Protein AF-A0A0K8W0F7-F1 (afdb_monomer)

Foldseek 3Di:
DDDDPPDPVVVVVVVVCVVPPDDDDDDPDPPPPLPDLVNVLVVLQVVLQPAQAPVVLVVLVVVCVVCVVSNVSPVVSSVVSSVSNVVNNVCCVVPVVVVVVVVVVVVVVPPD

Sequence (112 aa):
ISISCTNSKSLITIMLLCFSIYPTSSFSHHCSFEPNGSELRRLLSPIASQMSSQREYEKMSAFCEENKQLLRKVEQGVQQALETIKINAQWKERNYNEISRRLRSRLTVDEF

Solvent-accessible surface area (backbone atoms only — not comparable to full-atom values): 6749 Å² total; per-residue (Å²): 135,87,80,82,81,88,49,87,64,56,61,57,49,53,62,52,47,72,74,73,68,75,80,90,76,89,77,97,67,89,70,78,83,65,82,50,44,68,58,56,37,65,51,40,46,69,54,20,72,72,35,48,39,69,70,50,42,52,51,53,51,50,51,48,62,79,39,39,81,81,41,59,78,28,50,70,43,52,52,53,20,53,51,42,14,48,52,35,19,55,48,40,72,74,41,45,64,61,52,52,51,54,50,49,62,51,69,67,62,77,80,121

Secondary structure (DSSP, 8-state):
-------HHHHHHHHHHHHHS----S----------HHHHHHHHHHHHTT--SHHHHHHHHHHHHHTHHHHGGGHHHHHHHHHHHHHHHHHHHHHHHHHHHHHHHHHTTS--

Radius of gyration: 20.11 Å; Cα contacts (8 Å, |Δi|>4): 55; chains: 1; bounding box: 52×38×56 Å

pLDDT: mean 74.69, std 22.96, range [28.92, 97.25]

Mean predicted aligned error: 13.65 Å

Organism: Bactrocera latifrons (NCBI:txid174628)

Structure (mmCIF, N/CA/C/O backbone):
data_AF-A0A0K8W0F7-F1
#
_entry.id   AF-A0A0K8W0F7-F1
#
loop_
_atom_site.group_PDB
_atom_site.id
_atom_site.type_symbol
_atom_site.label_atom_id
_atom_site.label_alt_id
_atom_site.label_comp_id
_atom_site.label_asym_id
_atom_site.label_entity_id
_atom_site.label_seq_id
_atom_site.pdbx_PDB_ins_code
_atom_site.Cartn_x
_atom_site.Cartn_y
_atom_site.Cartn_z
_atom_site.occupancy
_atom_site.B_iso_or_equiv
_atom_site.auth_seq_id
_atom_site.auth_comp_id
_atom_site.auth_asym_id
_atom_site.auth_atom_id
_atom_site.pdbx_PDB_model_num
ATOM 1 N N . ILE A 1 1 ? -8.816 -32.079 -1.742 1.00 34.88 1 ILE A N 1
ATOM 2 C CA . ILE A 1 1 ? -9.443 -31.190 -2.749 1.00 34.88 1 ILE A CA 1
ATOM 3 C C . ILE A 1 1 ? -8.768 -29.834 -2.617 1.00 34.88 1 ILE A C 1
ATOM 5 O O . ILE A 1 1 ? -9.009 -29.135 -1.642 1.00 34.88 1 ILE A O 1
ATOM 9 N N . SER A 1 2 ? -7.832 -29.533 -3.515 1.00 28.92 2 SER A N 1
ATOM 10 C CA . SER A 1 2 ? -7.128 -28.249 -3.550 1.00 28.92 2 SER A CA 1
ATOM 11 C C . SER A 1 2 ? -8.049 -27.210 -4.174 1.00 28.92 2 SER A C 1
ATOM 13 O O . SER A 1 2 ? -8.431 -27.355 -5.333 1.00 28.92 2 SER A O 1
ATOM 15 N N . ILE A 1 3 ? -8.431 -26.185 -3.414 1.00 35.62 3 ILE A N 1
ATOM 16 C CA . ILE A 1 3 ? -9.191 -25.058 -3.954 1.00 35.62 3 ILE A CA 1
ATOM 17 C C . ILE A 1 3 ? -8.190 -23.955 -4.288 1.00 35.62 3 ILE A C 1
ATOM 19 O O . ILE A 1 3 ? -7.732 -23.214 -3.420 1.00 35.62 3 ILE A O 1
ATOM 23 N N . SER A 1 4 ? -7.839 -23.872 -5.568 1.00 31.55 4 SER A N 1
ATOM 24 C CA . SER A 1 4 ? -7.208 -22.695 -6.156 1.00 31.55 4 SER A CA 1
ATOM 25 C C . SER A 1 4 ? -8.214 -21.542 -6.130 1.00 31.55 4 SER A C 1
ATOM 27 O O . SER A 1 4 ? -9.134 -21.504 -6.940 1.00 31.55 4 SER A O 1
ATOM 29 N N . CYS A 1 5 ? -8.060 -20.595 -5.204 1.00 33.97 5 CYS A N 1
ATOM 30 C CA . CYS A 1 5 ? -8.838 -19.354 -5.203 1.00 33.97 5 CYS A CA 1
ATOM 31 C C . CYS A 1 5 ? -8.127 -18.284 -6.038 1.00 33.97 5 CYS A C 1
ATOM 33 O O . CYS A 1 5 ? -7.532 -17.339 -5.525 1.00 33.97 5 CYS A O 1
ATOM 35 N N . THR A 1 6 ? -8.210 -18.431 -7.357 1.00 42.91 6 THR A N 1
ATOM 36 C CA . THR A 1 6 ? -7.920 -17.383 -8.337 1.00 42.91 6 THR A CA 1
ATOM 37 C C . THR A 1 6 ? -9.124 -16.448 -8.453 1.00 42.91 6 THR A C 1
ATOM 39 O O . THR A 1 6 ? -9.946 -16.609 -9.345 1.00 42.91 6 THR A O 1
ATOM 42 N N . ASN A 1 7 ? -9.266 -15.487 -7.533 1.00 38.09 7 ASN A N 1
ATOM 43 C CA . ASN A 1 7 ? -9.876 -14.163 -7.762 1.00 38.09 7 ASN A CA 1
ATOM 44 C C . ASN A 1 7 ? -10.035 -13.427 -6.424 1.00 38.09 7 ASN A C 1
ATOM 46 O O . ASN A 1 7 ? -10.718 -13.902 -5.519 1.00 38.09 7 ASN A O 1
ATOM 50 N N . SER A 1 8 ? -9.497 -12.212 -6.329 1.00 43.62 8 SER A N 1
ATOM 51 C CA . SER A 1 8 ? -9.636 -11.310 -5.172 1.00 43.62 8 SER A CA 1
ATOM 52 C C . SER A 1 8 ? -11.088 -10.924 -4.845 1.00 43.62 8 SER A C 1
ATOM 54 O O . SER A 1 8 ? -11.369 -10.440 -3.752 1.00 43.62 8 SER A O 1
ATOM 56 N N . LYS A 1 9 ? -12.033 -11.196 -5.753 1.00 40.66 9 LYS A N 1
ATOM 57 C CA . LYS A 1 9 ? -13.478 -11.057 -5.521 1.00 40.66 9 LYS A CA 1
ATOM 58 C C . LYS A 1 9 ? -14.053 -12.173 -4.634 1.00 40.66 9 LYS A C 1
ATOM 60 O O . LYS A 1 9 ? -14.974 -11.907 -3.871 1.00 40.66 9 LYS A O 1
ATOM 65 N N . SER A 1 10 ? -13.480 -13.383 -4.655 1.00 44.66 10 SER A N 1
ATOM 66 C CA . SER A 1 10 ? -14.000 -14.526 -3.884 1.00 44.66 10 SER A CA 1
ATOM 67 C C . SER A 1 10 ? -13.813 -14.376 -2.376 1.00 44.66 10 SER A C 1
ATOM 69 O O . SER A 1 10 ? -14.657 -14.836 -1.620 1.00 44.66 10 SER A O 1
ATOM 71 N N . LEU A 1 11 ? -12.754 -13.708 -1.910 1.00 47.84 11 LEU A N 1
ATOM 72 C CA . LEU A 1 11 ? -12.493 -13.567 -0.470 1.00 47.84 11 LEU A CA 1
ATOM 73 C C . LEU A 1 11 ? -13.467 -12.596 0.218 1.00 47.84 11 LEU A C 1
ATOM 75 O O . LEU A 1 11 ? -13.901 -12.852 1.338 1.00 47.84 11 LEU A O 1
ATOM 79 N N . ILE A 1 12 ? -13.871 -11.528 -0.476 1.00 50.88 12 ILE A N 1
ATOM 80 C CA . ILE A 1 12 ? -14.865 -10.563 0.021 1.00 50.88 12 ILE A CA 1
ATOM 81 C C . ILE A 1 12 ? -16.263 -11.195 0.012 1.00 50.88 12 ILE A C 1
ATOM 83 O O . ILE A 1 12 ? -17.016 -11.051 0.971 1.00 50.88 12 ILE A O 1
ATOM 87 N N . THR A 1 13 ? -16.591 -11.969 -1.027 1.00 45.03 13 THR A N 1
ATOM 88 C CA . THR A 1 13 ? -17.846 -12.730 -1.089 1.00 45.03 13 THR A CA 1
ATOM 89 C C . THR A 1 13 ? -17.910 -13.818 -0.013 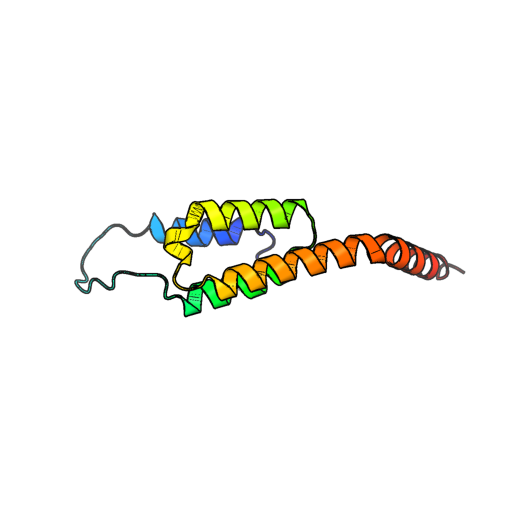1.00 45.03 13 THR A C 1
ATOM 91 O O . THR A 1 13 ? -18.960 -13.986 0.592 1.00 45.03 13 THR A O 1
ATOM 94 N N . ILE A 1 14 ? -16.804 -14.496 0.314 1.00 50.97 14 ILE A N 1
ATOM 95 C CA . ILE A 1 14 ? -16.754 -15.457 1.431 1.00 50.97 14 ILE A CA 1
ATOM 96 C C . ILE A 1 14 ? -16.965 -14.754 2.785 1.00 50.97 14 ILE A C 1
ATOM 98 O O . ILE A 1 14 ? -17.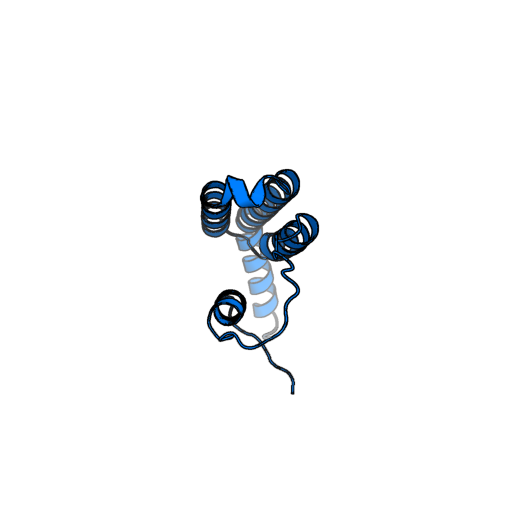714 -15.267 3.614 1.00 50.97 14 ILE A O 1
ATOM 102 N N . MET A 1 15 ? -16.390 -13.560 2.999 1.00 55.75 15 MET A N 1
ATOM 103 C CA . MET A 1 15 ? -16.652 -12.776 4.218 1.00 55.75 15 MET A CA 1
ATOM 104 C C . MET A 1 15 ? -18.113 -12.317 4.336 1.00 55.75 15 MET A C 1
ATOM 106 O O . MET A 1 15 ? -18.660 -12.332 5.436 1.00 55.75 15 MET A O 1
ATOM 110 N N . LEU A 1 16 ? -18.765 -11.956 3.225 1.00 52.97 16 LEU A N 1
ATOM 111 C CA . LEU A 1 16 ? -20.170 -11.527 3.219 1.00 52.97 16 LEU A CA 1
ATOM 112 C C . LEU A 1 16 ? -21.164 -12.704 3.298 1.00 52.97 16 LEU A C 1
ATOM 114 O O . LEU A 1 16 ? -22.207 -12.579 3.936 1.00 52.97 16 LEU A O 1
ATOM 118 N N . LEU A 1 17 ? -20.847 -13.869 2.718 1.00 44.44 17 LEU A N 1
ATOM 119 C CA . LEU A 1 17 ? -21.710 -15.061 2.775 1.00 44.44 17 LEU A CA 1
ATOM 120 C C . LEU A 1 17 ? -21.787 -15.667 4.184 1.00 44.44 17 LEU A C 1
ATOM 122 O O . LEU A 1 17 ? -22.847 -16.157 4.572 1.00 44.44 17 LEU A O 1
ATOM 126 N N . CYS A 1 18 ? -20.722 -15.560 4.986 1.00 48.94 18 CYS A N 1
ATOM 127 C CA . CYS A 1 18 ? -20.760 -15.946 6.402 1.00 48.94 18 CYS A CA 1
ATOM 128 C C . CYS A 1 18 ? -21.749 -15.107 7.235 1.00 48.94 18 CYS A C 1
ATOM 130 O O . CYS A 1 18 ? -22.225 -15.593 8.256 1.00 48.94 18 CYS A O 1
ATOM 132 N N . PHE A 1 19 ? -22.102 -13.893 6.793 1.00 50.84 19 PHE A N 1
ATOM 133 C CA . PHE A 1 19 ? -23.083 -13.035 7.468 1.00 50.84 19 PHE A CA 1
ATOM 134 C C . PHE A 1 19 ? -24.536 -13.263 7.014 1.00 50.84 19 PHE A C 1
ATOM 136 O O . PHE A 1 19 ? -25.446 -12.868 7.736 1.00 50.84 19 PHE A O 1
ATOM 143 N N . SER A 1 20 ? -24.779 -13.898 5.856 1.00 41.19 20 SER A N 1
ATOM 144 C CA . SER A 1 20 ? -26.125 -13.959 5.248 1.00 41.19 20 SER A CA 1
ATOM 145 C C . SER A 1 20 ? -26.771 -15.353 5.182 1.00 41.19 20 SER A C 1
ATOM 147 O O . SER A 1 20 ? -27.937 -15.433 4.801 1.00 41.19 20 SER A O 1
ATOM 149 N N . ILE A 1 21 ? -26.055 -16.443 5.511 1.00 43.66 21 ILE A N 1
ATOM 150 C CA . ILE A 1 21 ? -26.535 -17.834 5.304 1.00 43.66 21 ILE A CA 1
ATOM 151 C C . ILE A 1 21 ? -26.856 -18.599 6.605 1.00 43.66 21 ILE A C 1
ATOM 153 O O . ILE A 1 21 ? -27.393 -19.697 6.530 1.00 43.66 21 ILE A O 1
ATOM 157 N N . TYR A 1 22 ? -26.625 -18.050 7.802 1.00 37.41 22 TYR A N 1
ATOM 158 C CA . TYR A 1 22 ? -27.007 -18.736 9.048 1.00 37.41 22 TYR A CA 1
ATOM 159 C C . TYR A 1 22 ? -28.336 -18.209 9.614 1.00 37.41 22 TYR A C 1
ATOM 161 O O . TYR A 1 22 ? -28.328 -17.245 10.382 1.00 37.41 22 TYR A O 1
ATOM 169 N N . PRO A 1 23 ? -29.491 -18.821 9.275 1.00 40.25 23 PRO A N 1
ATOM 170 C CA . PRO A 1 23 ? -30.722 -18.596 10.003 1.00 40.25 23 PRO A CA 1
ATOM 171 C C . PRO A 1 23 ? -30.626 -19.255 11.382 1.00 40.25 23 PRO A C 1
ATOM 173 O O . PRO A 1 23 ? -30.180 -20.388 11.561 1.00 40.25 23 PRO A O 1
ATOM 176 N N . THR A 1 24 ? -31.059 -18.483 12.362 1.00 50.22 24 THR A N 1
ATOM 177 C CA . THR A 1 24 ? -31.117 -18.771 13.787 1.00 50.22 24 THR A CA 1
ATOM 178 C C . THR A 1 24 ? -31.858 -20.069 14.109 1.00 50.22 24 THR A C 1
ATOM 180 O O . THR A 1 24 ? -33.063 -20.166 13.891 1.00 50.22 24 THR A O 1
ATOM 183 N N . SER A 1 25 ? -31.184 -21.021 14.750 1.00 43.56 25 SER A N 1
ATOM 184 C CA . SER A 1 25 ? -31.824 -21.840 15.783 1.00 43.56 25 SER A CA 1
ATOM 185 C C . SER A 1 25 ? -30.789 -22.343 16.787 1.00 43.56 25 SER A C 1
ATOM 187 O O . SER A 1 25 ? -29.898 -23.124 16.472 1.00 43.56 25 SER A O 1
ATOM 189 N N . SER A 1 26 ? -30.949 -21.857 18.022 1.00 44.88 26 SER A N 1
ATOM 190 C CA . SER A 1 26 ? -30.401 -22.406 19.266 1.00 44.88 26 SER A CA 1
ATOM 191 C C . SER A 1 26 ? -28.883 -22.578 19.344 1.00 44.88 26 SER A C 1
ATOM 193 O O . SER A 1 26 ? -28.377 -23.669 19.141 1.00 44.88 26 SER A O 1
ATOM 195 N N . PHE A 1 27 ? -28.184 -21.531 19.788 1.00 38.50 27 PHE A N 1
ATOM 196 C CA . PHE A 1 27 ? -27.229 -21.662 20.894 1.00 38.50 27 PHE A CA 1
ATOM 197 C C . PHE A 1 27 ? -26.970 -20.275 21.502 1.00 38.50 27 PHE A C 1
ATOM 199 O O . PHE A 1 27 ? -26.320 -19.417 20.908 1.00 38.50 27 PHE A O 1
ATOM 206 N N . SER A 1 28 ? -27.543 -20.040 22.685 1.00 44.31 28 SER A N 1
ATOM 207 C CA . SER A 1 28 ? -27.289 -18.853 23.503 1.00 44.31 28 SER A CA 1
ATOM 208 C C . SER A 1 28 ? -25.853 -18.873 24.007 1.00 44.31 28 SER A C 1
ATOM 210 O O . SER A 1 28 ? -25.578 -19.456 25.044 1.00 44.31 28 SER A O 1
ATOM 212 N N . HIS A 1 29 ? -24.956 -18.210 23.291 1.00 37.84 29 HIS A N 1
ATOM 213 C CA . HIS A 1 29 ? -23.825 -17.480 23.853 1.00 37.84 29 HIS A CA 1
ATOM 214 C C . HIS A 1 29 ? -23.520 -16.365 22.854 1.00 37.84 29 HIS A C 1
ATOM 216 O O . HIS A 1 29 ? -22.858 -16.573 21.840 1.00 37.84 29 HIS A O 1
ATOM 222 N N . HIS A 1 30 ? -24.076 -15.181 23.110 1.00 43.69 30 HIS A N 1
ATOM 223 C CA . HIS A 1 30 ? -23.725 -13.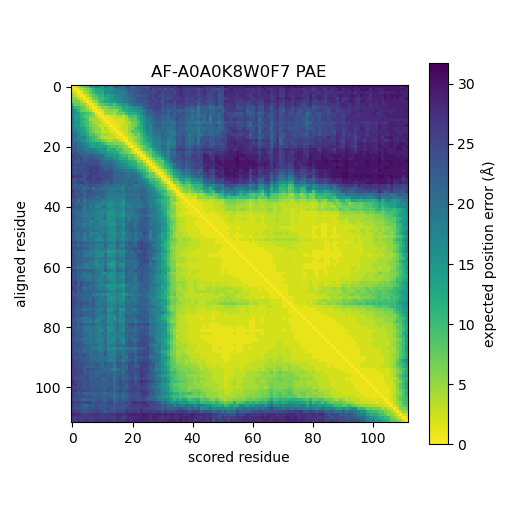960 22.397 1.00 43.69 30 HIS A CA 1
ATOM 224 C C . HIS A 1 30 ? -22.236 -13.656 22.624 1.00 43.69 30 HIS A C 1
ATOM 226 O O . HIS A 1 30 ? -21.877 -12.889 23.512 1.00 43.69 30 HIS A O 1
ATOM 232 N N . CYS A 1 31 ? -21.354 -14.230 21.811 1.00 39.34 31 CYS A N 1
ATOM 233 C CA . CYS A 1 31 ? -20.109 -13.559 21.486 1.00 39.34 31 CYS A CA 1
ATOM 234 C C . CYS A 1 31 ? -20.474 -12.523 20.432 1.00 39.34 31 CYS A C 1
ATOM 236 O O . CYS A 1 31 ? -20.587 -12.831 19.249 1.00 39.34 31 CYS A O 1
ATOM 238 N N . SER A 1 32 ? -20.706 -11.291 20.875 1.00 40.50 32 SER A N 1
ATOM 239 C CA . SER A 1 32 ? -20.529 -10.123 20.023 1.00 40.50 32 SER A CA 1
ATOM 240 C C . SER A 1 32 ? -19.179 -10.278 19.322 1.00 40.50 32 SER A C 1
ATOM 242 O O . SER A 1 32 ? -18.134 -10.133 19.957 1.00 40.50 32 SER A O 1
ATOM 244 N N . PHE A 1 33 ? -19.198 -10.660 18.044 1.00 48.41 33 PHE A N 1
ATOM 245 C CA . PHE A 1 33 ? -18.018 -10.670 17.192 1.00 48.41 33 PHE A CA 1
ATOM 246 C C . PHE A 1 33 ? -17.653 -9.206 16.941 1.00 48.41 33 PHE A C 1
ATOM 248 O O . PHE A 1 33 ? -17.971 -8.631 15.906 1.00 48.41 33 PHE A O 1
ATOM 255 N N . GLU A 1 34 ? -17.065 -8.554 17.943 1.00 52.53 34 GLU A N 1
ATOM 256 C CA . GLU A 1 34 ? -16.241 -7.386 17.686 1.00 52.53 34 GLU A CA 1
ATOM 257 C C . GLU A 1 34 ? -14.977 -7.926 17.021 1.00 52.53 34 GLU A C 1
ATOM 259 O O . GLU A 1 34 ? -14.266 -8.709 17.661 1.00 52.53 34 GLU A O 1
ATOM 264 N N . PRO A 1 35 ? -14.672 -7.546 15.767 1.00 56.59 35 PRO A N 1
ATOM 265 C CA . PRO A 1 35 ? -13.392 -7.880 15.172 1.00 56.59 35 PRO A CA 1
ATOM 266 C C . PRO A 1 35 ? -12.319 -7.372 16.128 1.00 56.59 35 PRO A C 1
ATOM 268 O O . PRO A 1 35 ? -12.217 -6.166 16.389 1.00 56.59 35 PRO A O 1
ATOM 271 N N . ASN A 1 36 ? -11.561 -8.284 16.732 1.00 68.75 36 ASN A N 1
ATOM 272 C CA . ASN A 1 36 ? -10.516 -7.851 17.636 1.00 68.75 36 ASN A CA 1
ATOM 273 C C . ASN A 1 36 ? -9.490 -7.063 16.799 1.00 68.75 36 ASN A C 1
ATOM 275 O O . ASN A 1 36 ? -9.212 -7.385 15.641 1.00 68.75 36 ASN A O 1
ATOM 279 N N . GLY A 1 37 ? -8.945 -5.974 17.349 1.00 68.00 37 GLY A N 1
ATOM 280 C CA . GLY A 1 37 ? -8.015 -5.132 16.587 1.00 68.00 37 GLY A CA 1
ATOM 281 C C . GLY A 1 37 ? -6.791 -5.914 16.078 1.00 68.00 37 GLY A C 1
ATOM 282 O O . GLY A 1 37 ? -6.218 -5.604 15.037 1.00 68.00 37 GLY A O 1
ATOM 283 N N . SER A 1 38 ? -6.418 -6.995 16.764 1.00 71.81 38 SER A N 1
ATOM 284 C CA . SER A 1 38 ? -5.337 -7.880 16.328 1.00 71.81 38 SER A CA 1
ATOM 285 C C . SER A 1 38 ? -5.646 -8.576 14.992 1.00 71.81 38 SER A C 1
ATOM 287 O O . SER A 1 38 ? -4.794 -8.609 14.105 1.00 71.81 38 SER A O 1
ATOM 289 N N . GLU A 1 39 ? -6.869 -9.070 14.801 1.00 78.62 39 GLU A N 1
ATOM 290 C CA . GLU A 1 39 ? -7.339 -9.736 13.584 1.00 78.62 39 GLU A CA 1
ATOM 291 C C . GLU A 1 39 ? -7.405 -8.774 12.410 1.00 78.62 39 GLU A C 1
ATOM 293 O O . GLU A 1 39 ? -6.858 -9.076 11.350 1.00 78.62 39 GLU A O 1
ATOM 298 N N . LEU A 1 40 ? -7.996 -7.593 12.611 1.00 79.19 40 LEU A N 1
ATOM 299 C CA . LEU A 1 40 ? -8.047 -6.562 11.574 1.00 79.19 40 LEU A CA 1
ATOM 300 C C . LEU A 1 40 ? -6.635 -6.162 11.131 1.00 79.19 40 LEU A C 1
ATOM 302 O O . LEU A 1 40 ? -6.341 -6.149 9.936 1.00 79.19 40 LEU A O 1
ATOM 306 N N . ARG A 1 41 ? -5.716 -5.929 12.078 1.00 80.06 41 ARG A N 1
ATOM 307 C CA . ARG A 1 41 ? -4.315 -5.618 11.757 1.00 80.06 41 ARG A CA 1
ATOM 308 C C . ARG A 1 41 ? -3.632 -6.756 10.993 1.00 80.06 41 ARG A C 1
ATOM 310 O O . ARG A 1 41 ? -2.903 -6.499 10.035 1.00 80.06 41 ARG A O 1
ATOM 317 N N . ARG A 1 42 ? -3.870 -8.008 11.397 1.00 84.38 42 ARG A N 1
ATOM 318 C CA . ARG A 1 42 ? -3.300 -9.205 10.757 1.00 84.38 42 ARG A CA 1
ATOM 319 C C . ARG A 1 42 ? -3.783 -9.388 9.317 1.00 84.38 42 ARG A C 1
ATOM 321 O O . ARG A 1 42 ? -3.060 -9.982 8.525 1.00 84.38 42 ARG A O 1
ATOM 328 N N . LEU A 1 43 ? -4.964 -8.874 8.974 1.00 86.25 43 LEU A N 1
ATOM 329 C CA . LEU A 1 43 ? -5.501 -8.893 7.612 1.00 86.25 43 LEU A CA 1
ATOM 330 C C . LEU A 1 43 ? -4.979 -7.733 6.754 1.00 86.25 43 LEU A C 1
ATOM 332 O O . LEU A 1 43 ? -4.663 -7.940 5.584 1.00 86.25 43 LEU A O 1
ATOM 336 N N . LEU A 1 44 ? -4.840 -6.532 7.324 1.00 87.75 44 LEU A N 1
ATOM 337 C CA . LEU A 1 44 ? -4.413 -5.337 6.584 1.00 87.75 44 LEU A CA 1
ATOM 338 C C . LEU A 1 44 ? -3.017 -5.487 5.965 1.00 87.75 44 LEU A C 1
ATOM 340 O O . LEU A 1 44 ? -2.817 -5.150 4.800 1.00 87.75 44 LEU A O 1
ATOM 344 N N . SER A 1 45 ? -2.061 -6.031 6.720 1.00 87.81 45 SER A N 1
ATOM 345 C CA . SER A 1 45 ? -0.670 -6.176 6.271 1.00 87.81 45 SER A CA 1
ATOM 346 C C . SER A 1 45 ? -0.499 -7.036 5.000 1.00 87.81 45 SER A C 1
ATOM 348 O O . SER A 1 45 ? 0.073 -6.535 4.029 1.00 87.81 45 SER A O 1
ATOM 350 N N . PRO A 1 46 ? -1.003 -8.286 4.929 1.00 92.00 46 PRO A N 1
ATOM 351 C CA . PRO A 1 46 ? -0.859 -9.119 3.732 1.00 92.00 46 PRO A CA 1
ATOM 352 C C . PRO A 1 46 ? -1.681 -8.631 2.532 1.00 92.00 46 PRO A C 1
ATOM 354 O O . PRO A 1 46 ? -1.366 -8.988 1.397 1.00 92.00 46 PRO A O 1
ATOM 357 N N . ILE A 1 47 ? -2.738 -7.843 2.750 1.00 90.81 47 ILE A N 1
ATOM 358 C CA . ILE A 1 47 ? -3.482 -7.208 1.654 1.00 90.81 47 ILE A CA 1
ATOM 359 C C . ILE A 1 47 ? -2.655 -6.053 1.079 1.00 90.81 47 ILE A C 1
ATOM 361 O O . ILE A 1 47 ? -2.453 -5.979 -0.132 1.00 90.81 47 ILE A O 1
ATOM 365 N N . ALA A 1 48 ? -2.127 -5.187 1.946 1.00 92.44 48 ALA A N 1
ATOM 366 C CA . ALA A 1 48 ? -1.312 -4.046 1.549 1.00 92.44 48 ALA A CA 1
ATOM 367 C C . ALA A 1 48 ? -0.041 -4.450 0.790 1.00 92.44 48 ALA A C 1
ATOM 369 O O . ALA A 1 48 ? 0.324 -3.798 -0.186 1.00 92.44 48 ALA A O 1
ATOM 370 N N . SER A 1 49 ? 0.610 -5.548 1.188 1.00 91.94 4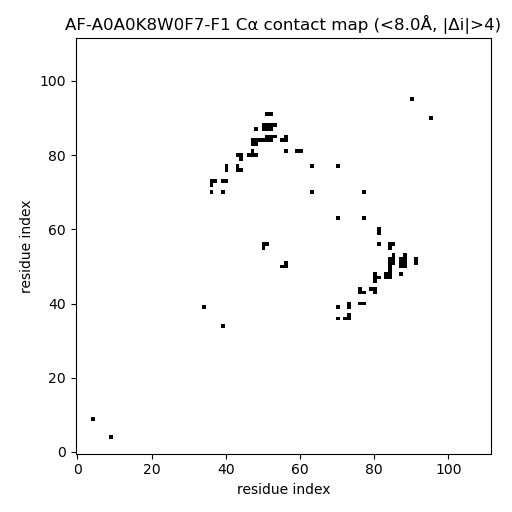9 SER A N 1
ATOM 371 C CA . SER A 1 49 ? 1.831 -6.031 0.529 1.00 91.94 49 SER A CA 1
ATOM 372 C C . SER A 1 49 ? 1.622 -6.474 -0.923 1.00 91.94 49 SER A C 1
ATOM 374 O O . SER A 1 49 ? 2.579 -6.487 -1.693 1.00 91.94 49 SER A O 1
ATOM 376 N N . GLN A 1 50 ? 0.389 -6.811 -1.312 1.00 94.25 50 GLN A N 1
ATOM 377 C CA . GLN A 1 50 ? 0.047 -7.235 -2.674 1.00 94.25 50 GLN A CA 1
ATOM 378 C C . GLN A 1 50 ? -0.393 -6.076 -3.578 1.00 94.25 50 GLN A C 1
ATOM 380 O O . GLN A 1 50 ? -0.421 -6.222 -4.800 1.00 94.25 50 GLN A O 1
ATOM 385 N N . MET A 1 51 ? -0.724 -4.922 -3.002 1.00 95.44 51 MET A N 1
ATOM 386 C CA . MET A 1 51 ? -1.116 -3.735 -3.755 1.00 95.44 51 MET A CA 1
ATOM 387 C C . MET A 1 51 ? 0.125 -2.963 -4.203 1.00 95.44 51 MET A C 1
ATOM 389 O O . MET A 1 51 ? 1.080 -2.790 -3.447 1.00 95.44 51 MET A O 1
ATOM 393 N N . SER A 1 52 ? 0.123 -2.504 -5.452 1.00 93.75 52 SER A N 1
ATOM 394 C CA . SER A 1 52 ? 1.303 -1.913 -6.100 1.00 93.75 52 SER A CA 1
ATOM 395 C C . SER A 1 52 ? 0.966 -0.776 -7.063 1.00 93.75 52 SER A C 1
ATOM 397 O O . SER A 1 52 ? 1.768 -0.434 -7.932 1.00 93.75 52 SER A O 1
ATOM 399 N N . SER A 1 53 ? -0.232 -0.206 -6.966 1.00 93.94 53 SER A N 1
ATOM 400 C CA . SER A 1 53 ? -0.671 0.893 -7.821 1.00 93.94 53 SER A CA 1
ATOM 401 C C . SER A 1 53 ? -1.291 2.032 -7.024 1.00 93.94 53 SER A C 1
ATOM 403 O O . SER A 1 53 ? -1.892 1.830 -5.969 1.00 93.94 53 SER A O 1
ATOM 405 N N . GLN A 1 54 ? -1.204 3.238 -7.584 1.00 94.81 54 GLN A N 1
ATOM 406 C CA . GLN A 1 54 ? -1.799 4.441 -7.004 1.00 94.81 54 GLN A CA 1
ATOM 407 C C . GLN A 1 54 ? -3.322 4.304 -6.817 1.00 94.81 54 GLN A C 1
ATOM 409 O O . GLN A 1 54 ? -3.867 4.665 -5.779 1.00 94.81 54 GLN A O 1
ATOM 414 N N . ARG A 1 55 ? -4.005 3.668 -7.775 1.00 95.12 55 ARG A N 1
ATOM 415 C CA . ARG A 1 55 ? -5.446 3.389 -7.686 1.00 95.12 55 ARG A CA 1
ATOM 416 C C . ARG A 1 55 ? -5.802 2.472 -6.510 1.00 95.12 55 ARG A C 1
ATOM 418 O O . ARG A 1 55 ? -6.873 2.607 -5.926 1.00 95.12 55 ARG A O 1
ATOM 425 N N . GLU A 1 56 ? -4.958 1.492 -6.194 1.00 94.06 56 GLU A N 1
ATOM 426 C CA . GLU A 1 56 ? -5.176 0.606 -5.042 1.00 94.06 56 GLU A CA 1
ATOM 427 C C . GLU A 1 56 ? -4.957 1.344 -3.722 1.00 94.06 56 GLU A C 1
ATOM 429 O O . GLU A 1 56 ? -5.748 1.158 -2.799 1.00 94.06 56 GLU A O 1
ATOM 434 N N . TYR A 1 57 ? -3.953 2.225 -3.662 1.00 95.00 57 TYR A N 1
ATOM 435 C CA . TYR A 1 57 ? -3.745 3.116 -2.521 1.00 95.00 57 TYR A CA 1
ATOM 436 C C . TYR A 1 57 ? -4.980 3.983 -2.255 1.00 95.00 57 TYR A C 1
ATOM 438 O O . TYR A 1 57 ? -5.485 3.999 -1.137 1.00 95.00 57 TYR A O 1
ATOM 446 N N . GLU A 1 58 ? -5.509 4.649 -3.283 1.00 97.00 58 GLU A N 1
ATOM 447 C CA . GLU A 1 58 ? -6.694 5.510 -3.163 1.00 97.00 58 GLU A CA 1
ATOM 448 C C . GLU A 1 58 ? -7.915 4.738 -2.663 1.00 97.00 58 GLU A C 1
ATOM 450 O O . GLU A 1 58 ? -8.612 5.198 -1.762 1.00 97.00 58 GLU A O 1
ATOM 455 N N . LYS A 1 59 ? -8.141 3.528 -3.189 1.00 94.69 59 LYS A N 1
ATOM 456 C CA . LYS A 1 59 ? -9.230 2.657 -2.729 1.00 94.69 59 LYS A CA 1
ATOM 457 C C . LYS A 1 59 ? -9.062 2.230 -1.277 1.00 94.69 59 LYS A C 1
ATOM 459 O O . LYS A 1 59 ? -10.041 2.233 -0.539 1.00 94.69 59 LYS A O 1
ATOM 464 N N . MET A 1 60 ? -7.851 1.844 -0.874 1.00 93.44 60 MET A N 1
ATOM 465 C CA . MET A 1 60 ? -7.588 1.448 0.509 1.00 93.44 60 MET A CA 1
ATOM 466 C C . MET A 1 60 ? -7.732 2.641 1.459 1.00 93.44 60 MET A C 1
ATOM 468 O O . MET A 1 60 ? -8.308 2.499 2.531 1.00 93.44 60 MET A O 1
ATOM 472 N N . SER A 1 61 ? -7.258 3.818 1.050 1.00 95.50 61 SER A N 1
ATOM 473 C CA . SER A 1 61 ? -7.389 5.061 1.810 1.00 95.50 61 SER A CA 1
ATOM 474 C C . SER A 1 61 ? -8.858 5.441 2.012 1.00 95.50 61 SER A C 1
ATOM 476 O O . SER A 1 61 ? -9.296 5.614 3.148 1.00 95.50 61 SER A O 1
ATOM 478 N N . ALA A 1 62 ? -9.650 5.447 0.934 1.00 95.62 62 ALA A N 1
ATOM 479 C CA . ALA A 1 62 ? -11.087 5.705 1.001 1.00 95.62 62 ALA A CA 1
ATOM 480 C C . ALA A 1 62 ? -11.807 4.696 1.908 1.00 95.62 62 ALA A C 1
ATOM 482 O O . ALA A 1 62 ? -12.545 5.094 2.804 1.00 95.62 62 ALA A O 1
ATOM 483 N N . PHE A 1 63 ? -11.514 3.399 1.758 1.00 91.75 63 PHE A N 1
ATOM 484 C CA . PHE A 1 63 ? -12.063 2.357 2.627 1.00 91.75 63 PHE A CA 1
ATOM 485 C C . PHE A 1 63 ? -11.738 2.601 4.108 1.00 91.75 63 PHE A C 1
ATOM 487 O O . PHE A 1 63 ? -12.602 2.425 4.968 1.00 91.75 63 PHE A O 1
ATOM 494 N N . CYS A 1 64 ? -10.504 3.005 4.420 1.00 91.81 64 CYS A N 1
ATOM 495 C CA . CYS A 1 64 ? -10.091 3.254 5.797 1.00 91.81 64 CYS A CA 1
ATOM 496 C C . CYS A 1 64 ? -10.795 4.471 6.407 1.00 91.81 64 CYS A C 1
ATOM 498 O O . CYS A 1 64 ? -11.201 4.408 7.567 1.00 91.81 64 CYS A O 1
ATOM 500 N N . GLU A 1 65 ? -10.988 5.543 5.636 1.00 93.06 65 GLU A N 1
ATOM 501 C CA . GLU A 1 65 ? -11.728 6.722 6.100 1.00 93.06 65 GLU A CA 1
ATOM 502 C C . GLU A 1 65 ? -13.225 6.432 6.274 1.00 93.06 65 GLU A C 1
ATOM 504 O O . GLU A 1 65 ? -13.799 6.778 7.307 1.00 93.06 65 GLU A O 1
ATOM 509 N N . GLU A 1 66 ? -13.849 5.716 5.335 1.00 93.12 66 GLU A N 1
ATOM 510 C CA . GLU A 1 66 ? -15.255 5.293 5.437 1.00 93.12 66 GLU A CA 1
ATOM 511 C C . GLU A 1 66 ? -15.509 4.411 6.671 1.00 93.12 66 GLU A C 1
ATOM 513 O O . GLU A 1 66 ? -16.573 4.476 7.287 1.00 93.12 66 GLU A O 1
ATOM 518 N N . ASN A 1 67 ? -14.515 3.614 7.075 1.00 87.75 67 ASN A N 1
ATOM 519 C CA . ASN A 1 67 ? -14.615 2.655 8.178 1.00 87.75 67 ASN A CA 1
ATOM 520 C C . ASN A 1 67 ? -13.808 3.073 9.419 1.00 87.75 67 ASN A C 1
ATOM 522 O O . ASN A 1 67 ? -13.504 2.243 10.282 1.00 87.75 67 ASN A O 1
ATOM 526 N N . LYS A 1 68 ? -13.485 4.364 9.556 1.00 87.44 68 LYS A N 1
ATOM 527 C CA . LYS A 1 68 ? -12.589 4.891 10.599 1.00 87.44 68 LYS A CA 1
ATOM 528 C C . LYS A 1 68 ? -12.981 4.498 12.022 1.00 87.44 68 LYS A C 1
ATOM 530 O O . LYS A 1 68 ? -12.117 4.201 12.843 1.00 87.44 68 LYS A O 1
ATOM 535 N N . GLN A 1 69 ? -14.281 4.440 12.321 1.00 83.94 69 GLN A N 1
ATOM 536 C CA . GLN A 1 69 ? -14.767 4.033 13.646 1.00 83.94 69 GLN A CA 1
ATOM 537 C C . GLN A 1 69 ? -14.482 2.556 13.949 1.00 83.94 69 GLN A C 1
ATOM 539 O O . GLN A 1 69 ? -14.064 2.230 15.060 1.00 83.94 69 GLN A O 1
ATOM 544 N N . LEU A 1 70 ? -14.637 1.675 12.955 1.00 82.44 70 LEU A N 1
ATOM 545 C CA . LEU A 1 70 ? -14.314 0.249 13.075 1.00 82.44 70 LEU A CA 1
ATOM 546 C C . LEU A 1 70 ? -12.801 0.034 13.208 1.00 82.44 70 LEU A C 1
ATOM 548 O O . LEU A 1 70 ? -12.348 -0.846 13.938 1.00 82.44 70 LEU A O 1
ATOM 552 N N . LEU A 1 71 ? -12.013 0.878 12.539 1.00 84.88 71 LEU A N 1
ATOM 553 C CA . LEU A 1 71 ? -10.555 0.790 12.501 1.00 84.88 71 LEU A CA 1
ATOM 554 C C . LEU A 1 71 ? -9.852 1.574 13.618 1.00 84.88 71 LEU A C 1
ATOM 556 O O . LEU A 1 71 ? -8.630 1.510 13.731 1.00 84.88 71 LEU A O 1
ATOM 560 N N . ARG A 1 72 ? -10.593 2.261 14.496 1.00 85.81 72 ARG A N 1
ATOM 561 C CA . ARG A 1 72 ? -10.023 3.123 15.546 1.00 85.81 72 ARG A CA 1
ATOM 562 C C . ARG A 1 72 ? -9.039 2.391 16.463 1.00 85.81 72 ARG A C 1
ATOM 564 O O . ARG A 1 72 ? -8.055 2.966 16.908 1.00 85.81 72 ARG A O 1
ATOM 571 N N . LYS A 1 73 ? -9.281 1.104 16.741 1.00 85.44 73 LYS A N 1
ATOM 572 C CA . LYS A 1 73 ? -8.400 0.267 17.582 1.00 85.44 73 LYS A CA 1
ATOM 573 C C . LYS A 1 73 ? -7.105 -0.167 16.861 1.00 85.44 73 LYS A C 1
ATOM 575 O O . LYS A 1 73 ? -6.242 -0.768 17.494 1.00 85.44 73 LYS A O 1
ATOM 580 N N . VAL A 1 74 ? -6.972 0.088 15.554 1.00 89.69 74 VAL A N 1
ATOM 581 C CA . VAL A 1 74 ? -5.880 -0.403 14.688 1.00 89.69 74 VAL A CA 1
ATOM 582 C C . VAL A 1 74 ? -5.269 0.678 13.797 1.00 89.69 74 VAL A C 1
ATOM 584 O O . VAL A 1 74 ? -4.635 0.358 12.795 1.00 89.69 74 VAL A O 1
ATOM 587 N N . GLU A 1 75 ? -5.418 1.948 14.162 1.00 90.75 75 GLU A N 1
ATOM 588 C CA . GLU A 1 75 ? -4.979 3.101 13.364 1.00 90.75 75 GLU A CA 1
ATOM 589 C C . GLU A 1 75 ? -3.508 3.009 12.922 1.00 90.75 75 GLU A C 1
ATOM 591 O O . GLU A 1 75 ? -3.188 3.219 11.754 1.00 90.75 75 GLU A O 1
ATOM 596 N N . GLN A 1 76 ? -2.612 2.561 13.808 1.00 91.31 76 GLN A N 1
ATOM 597 C CA . GLN A 1 76 ? -1.209 2.325 13.449 1.00 91.31 76 GLN A CA 1
ATOM 598 C C . GLN A 1 76 ? -1.055 1.264 12.343 1.00 91.31 76 GLN A C 1
ATOM 600 O O . GLN A 1 76 ? -0.229 1.414 11.445 1.00 91.31 76 GLN A O 1
ATOM 605 N N . GLY A 1 77 ? -1.847 0.191 12.397 1.00 90.81 77 GLY A N 1
ATOM 606 C CA . GLY A 1 77 ? -1.845 -0.866 11.386 1.00 90.81 77 GLY A CA 1
ATOM 607 C C . GLY A 1 77 ? -2.390 -0.391 10.041 1.00 90.81 77 GLY A C 1
ATOM 608 O O . GLY A 1 77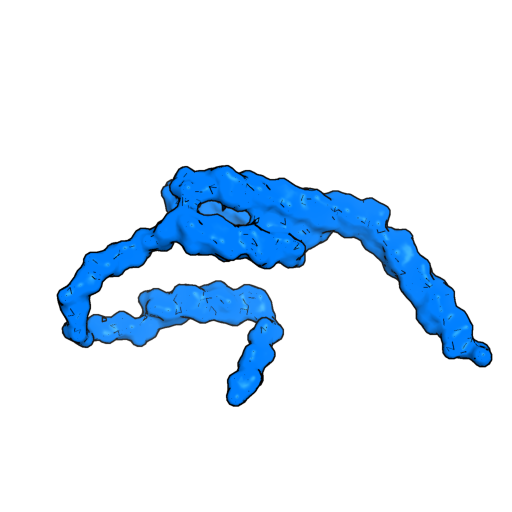 ? -1.868 -0.782 9.000 1.00 90.81 77 GLY A O 1
ATOM 609 N N . VAL A 1 78 ? -3.389 0.493 10.068 1.00 94.25 78 VAL A N 1
ATOM 610 C CA . VAL A 1 78 ? -3.904 1.177 8.876 1.00 94.25 78 VAL A CA 1
ATOM 611 C C . VAL A 1 78 ? -2.817 2.043 8.249 1.00 94.25 78 VAL A C 1
ATOM 613 O O . VAL A 1 78 ? -2.545 1.903 7.059 1.00 94.25 78 VAL A O 1
ATOM 616 N N . GLN A 1 79 ? -2.130 2.869 9.041 1.00 95.62 79 GLN A N 1
ATOM 617 C CA . GLN A 1 79 ? -1.065 3.723 8.518 1.00 95.62 79 GLN A CA 1
ATOM 618 C C . GLN A 1 79 ? 0.077 2.900 7.909 1.00 95.62 79 GLN A C 1
ATOM 620 O O . GLN A 1 79 ? 0.544 3.198 6.813 1.00 95.62 79 GLN A O 1
ATOM 625 N N . GLN A 1 80 ? 0.496 1.823 8.578 1.00 95.31 80 GLN A N 1
ATOM 626 C CA . GLN A 1 80 ? 1.523 0.912 8.060 1.00 95.31 80 GLN A CA 1
ATOM 627 C C . GLN A 1 80 ? 1.104 0.248 6.746 1.00 95.31 80 GLN A C 1
ATOM 629 O O . GLN A 1 80 ? 1.917 0.127 5.826 1.00 95.31 80 GLN A O 1
ATOM 634 N N . ALA A 1 81 ? -0.159 -0.169 6.643 1.00 94.00 81 ALA A N 1
ATOM 635 C CA . ALA A 1 81 ? -0.712 -0.720 5.416 1.00 94.00 81 ALA A CA 1
ATOM 636 C C . ALA A 1 81 ? -0.665 0.317 4.283 1.00 94.00 81 ALA A C 1
ATOM 638 O O . ALA A 1 81 ? -0.118 0.029 3.223 1.00 94.00 81 ALA A O 1
ATOM 639 N N . LEU A 1 82 ? -1.143 1.541 4.517 1.00 97.12 82 LEU A N 1
ATOM 640 C CA . LEU A 1 82 ? -1.131 2.610 3.515 1.00 97.12 82 LEU A CA 1
ATOM 641 C C . LEU A 1 82 ? 0.288 2.969 3.048 1.00 97.12 82 LEU A C 1
ATOM 643 O O . LEU A 1 82 ? 0.519 3.086 1.842 1.00 97.12 82 LEU A O 1
ATOM 647 N N . GLU A 1 83 ? 1.251 3.073 3.966 1.00 97.25 83 GLU A N 1
ATOM 648 C CA . GLU A 1 83 ? 2.654 3.320 3.609 1.00 97.25 83 GLU A CA 1
ATOM 649 C C . GLU A 1 83 ? 3.258 2.168 2.799 1.00 97.25 83 GLU A C 1
ATOM 651 O O . GLU A 1 83 ? 3.972 2.406 1.826 1.00 97.25 83 GLU A O 1
ATOM 656 N N . THR A 1 84 ? 2.919 0.919 3.129 1.00 96.62 84 THR A N 1
ATOM 657 C CA . THR A 1 84 ? 3.368 -0.253 2.358 1.00 96.62 84 THR A CA 1
ATOM 658 C C . THR A 1 84 ? 2.893 -0.166 0.906 1.00 96.62 84 THR A C 1
ATOM 660 O O . THR A 1 84 ? 3.691 -0.321 -0.018 1.00 96.62 84 THR A O 1
ATOM 663 N N . ILE A 1 85 ? 1.613 0.154 0.689 1.00 95.25 85 ILE A N 1
ATOM 664 C CA . ILE A 1 85 ? 1.041 0.280 -0.661 1.00 95.25 85 ILE A CA 1
ATOM 665 C C . ILE A 1 85 ? 1.727 1.414 -1.429 1.00 95.25 85 ILE A C 1
ATOM 667 O O . ILE A 1 85 ? 2.065 1.263 -2.605 1.00 95.25 85 ILE A O 1
ATOM 671 N N . LYS A 1 86 ? 1.964 2.547 -0.762 1.00 95.94 86 LYS A N 1
ATOM 672 C CA . LYS A 1 86 ? 2.631 3.711 -1.349 1.00 95.94 86 LYS A CA 1
ATOM 673 C C . LYS A 1 86 ? 4.060 3.384 -1.782 1.00 95.94 86 LYS A C 1
ATOM 675 O O . 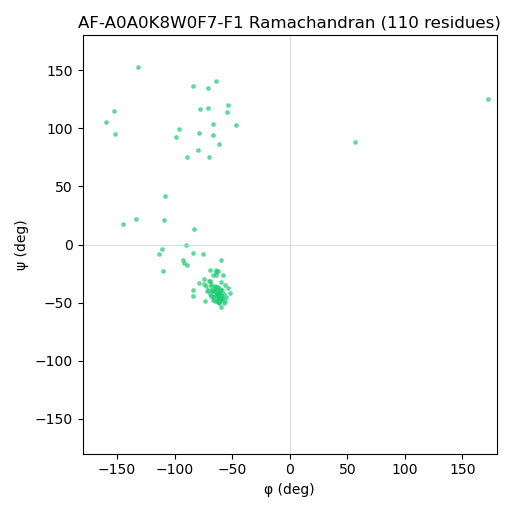LYS A 1 86 ? 4.439 3.694 -2.911 1.00 95.94 86 LYS A O 1
ATOM 680 N N . ILE A 1 87 ? 4.833 2.711 -0.927 1.00 95.69 87 ILE A N 1
ATOM 681 C CA . ILE A 1 87 ? 6.190 2.250 -1.251 1.00 95.69 87 ILE A CA 1
ATOM 682 C C . ILE A 1 87 ? 6.156 1.302 -2.452 1.00 95.69 87 ILE A C 1
ATOM 684 O O . ILE A 1 87 ? 6.939 1.477 -3.387 1.00 95.69 87 ILE A O 1
ATOM 688 N N . ASN A 1 88 ? 5.224 0.347 -2.472 1.00 95.31 88 ASN A N 1
ATOM 689 C CA . ASN A 1 88 ? 5.074 -0.596 -3.578 1.00 95.31 88 ASN A CA 1
ATOM 690 C C . ASN A 1 88 ? 4.747 0.112 -4.900 1.00 95.31 88 ASN A C 1
ATOM 692 O O . ASN A 1 88 ? 5.349 -0.198 -5.930 1.00 95.31 88 ASN A O 1
ATOM 696 N N . ALA A 1 89 ? 3.831 1.085 -4.878 1.00 93.69 89 ALA A N 1
ATOM 697 C CA . ALA A 1 89 ? 3.466 1.873 -6.051 1.00 93.69 89 ALA A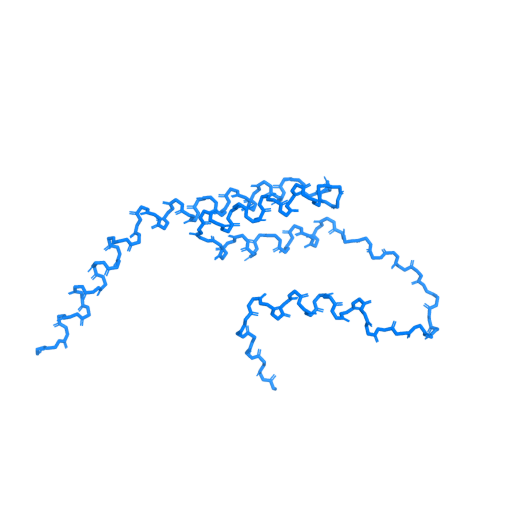 CA 1
ATOM 698 C C . ALA A 1 89 ? 4.660 2.674 -6.591 1.00 93.69 89 ALA A C 1
ATOM 700 O O . ALA A 1 89 ? 4.984 2.580 -7.775 1.00 93.69 89 ALA A O 1
ATOM 701 N N . GLN A 1 90 ? 5.379 3.376 -5.712 1.00 94.06 90 GLN A N 1
ATOM 702 C CA . GLN A 1 90 ? 6.573 4.139 -6.085 1.00 94.06 90 GLN A CA 1
ATOM 703 C C . GLN A 1 90 ? 7.719 3.249 -6.572 1.00 94.06 90 GLN A C 1
ATOM 705 O O . GLN A 1 90 ? 8.512 3.648 -7.427 1.00 94.06 90 GLN A O 1
ATOM 710 N N . TRP A 1 91 ? 7.877 2.059 -5.992 1.00 96.50 91 TRP A N 1
ATOM 711 C CA . TRP A 1 91 ? 8.879 1.104 -6.445 1.00 96.50 91 TRP A CA 1
ATOM 712 C C . TRP A 1 91 ? 8.535 0.599 -7.845 1.00 96.50 91 TRP A C 1
ATOM 714 O O . TRP A 1 91 ? 9.404 0.587 -8.717 1.00 96.50 91 TRP A O 1
ATOM 724 N N . LYS A 1 92 ? 7.270 0.249 -8.090 1.00 93.50 92 LYS A N 1
ATOM 725 C CA . LYS A 1 92 ? 6.808 -0.197 -9.404 1.00 93.50 92 LYS A CA 1
ATOM 726 C C . LYS A 1 92 ? 7.011 0.888 -10.456 1.00 93.50 92 LYS A C 1
ATOM 728 O O . LYS A 1 92 ? 7.609 0.607 -11.485 1.00 93.50 92 LYS A O 1
ATOM 733 N N . GLU A 1 93 ? 6.600 2.121 -10.186 1.00 93.56 93 GLU A N 1
ATOM 734 C CA . GLU A 1 93 ? 6.779 3.245 -11.112 1.00 93.56 93 GLU A CA 1
ATOM 735 C C . GLU A 1 93 ? 8.249 3.437 -11.520 1.00 93.56 93 GLU A C 1
ATOM 737 O O . GLU A 1 93 ? 8.558 3.550 -12.706 1.00 93.56 93 GLU A O 1
ATOM 742 N N . ARG A 1 94 ? 9.172 3.387 -10.550 1.00 94.94 94 ARG A N 1
ATOM 743 C CA . ARG A 1 94 ? 10.607 3.602 -10.792 1.00 94.94 94 ARG A CA 1
ATOM 744 C C . ARG A 1 94 ? 11.308 2.431 -11.479 1.00 94.94 94 ARG A C 1
ATOM 746 O O . ARG A 1 94 ? 12.246 2.650 -12.240 1.00 94.94 94 ARG A O 1
ATOM 753 N N . ASN A 1 95 ? 10.897 1.195 -11.199 1.00 95.19 95 ASN A N 1
ATOM 754 C CA . ASN A 1 95 ? 11.678 0.008 -11.569 1.00 95.19 95 ASN A CA 1
ATOM 755 C C . ASN A 1 95 ? 11.040 -0.833 -12.682 1.00 95.19 95 ASN A C 1
ATOM 757 O O . ASN A 1 95 ? 11.749 -1.565 -13.373 1.00 95.19 95 ASN A O 1
ATOM 761 N N . TYR A 1 96 ? 9.723 -0.742 -12.887 1.00 92.62 96 TYR A N 1
ATOM 762 C CA . TYR A 1 96 ? 8.995 -1.672 -13.752 1.00 92.62 96 TYR A CA 1
ATOM 763 C C . TYR A 1 96 ? 9.477 -1.642 -15.203 1.00 92.62 96 TYR A C 1
ATOM 765 O O . TYR A 1 96 ? 9.701 -2.699 -15.796 1.00 92.62 96 TYR A O 1
ATOM 773 N N . ASN A 1 97 ? 9.686 -0.452 -15.771 1.00 94.31 97 ASN A N 1
ATOM 774 C CA . ASN A 1 97 ? 10.103 -0.310 -17.167 1.00 94.31 97 ASN A CA 1
ATOM 775 C C . ASN A 1 97 ? 11.503 -0.878 -17.410 1.00 94.31 97 ASN A C 1
ATOM 777 O O . ASN A 1 97 ? 11.710 -1.613 -18.375 1.00 94.31 97 ASN A O 1
ATOM 781 N N . GLU A 1 98 ? 12.448 -0.582 -16.517 1.00 94.88 98 GLU A N 1
ATOM 782 C CA . GLU A 1 98 ? 13.829 -1.047 -16.640 1.00 94.88 98 GLU A CA 1
ATOM 783 C C . GLU A 1 98 ? 13.930 -2.563 -16.454 1.00 94.88 98 GLU A C 1
ATOM 785 O O . GLU A 1 98 ? 14.571 -3.246 -17.254 1.00 94.88 98 GLU A O 1
ATOM 790 N N . ILE A 1 99 ? 13.238 -3.115 -15.452 1.00 93.88 99 ILE A N 1
ATOM 791 C CA . ILE A 1 99 ? 13.169 -4.566 -15.248 1.00 93.88 99 ILE A CA 1
ATOM 792 C C . ILE A 1 99 ? 12.531 -5.236 -16.468 1.00 93.88 99 ILE A C 1
ATOM 794 O O . ILE A 1 99 ? 13.098 -6.182 -17.010 1.00 93.88 99 ILE A O 1
ATOM 798 N N . SER A 1 100 ? 11.406 -4.714 -16.962 1.00 94.25 100 SER A N 1
ATOM 799 C CA . SER A 1 100 ? 10.724 -5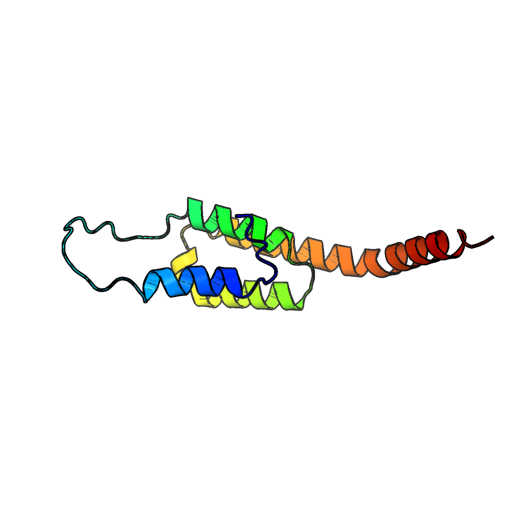.261 -18.142 1.00 94.25 100 SER A CA 1
ATOM 800 C C . SER A 1 100 ? 11.610 -5.225 -19.386 1.00 94.25 100 SER A C 1
ATOM 802 O O . SER A 1 100 ? 11.633 -6.178 -20.162 1.00 94.25 100 SER A O 1
ATOM 804 N N . ARG A 1 101 ? 12.373 -4.144 -19.577 1.00 93.94 101 ARG A N 1
ATOM 805 C CA . ARG A 1 101 ? 13.336 -4.013 -20.675 1.00 93.94 101 ARG A CA 1
ATOM 806 C C . ARG A 1 101 ? 14.447 -5.058 -20.568 1.00 93.94 101 ARG A C 1
ATOM 808 O O . ARG A 1 101 ? 14.710 -5.734 -21.557 1.00 93.94 101 ARG A O 1
ATOM 815 N N . ARG A 1 102 ? 15.053 -5.220 -19.386 1.00 94.31 102 ARG A N 1
ATOM 816 C CA . ARG A 1 102 ? 16.121 -6.207 -19.141 1.00 94.31 102 ARG A CA 1
ATOM 817 C C . ARG A 1 102 ? 15.645 -7.646 -19.299 1.00 94.31 102 ARG A C 1
ATOM 819 O O . ARG A 1 102 ? 16.372 -8.471 -19.843 1.00 94.31 102 ARG A O 1
ATOM 826 N N . LEU A 1 103 ? 14.439 -7.949 -18.821 1.00 93.06 103 LEU A N 1
ATOM 827 C CA . LEU A 1 103 ? 13.841 -9.273 -18.970 1.00 93.06 103 LEU A CA 1
ATOM 828 C C . LEU A 1 103 ? 13.586 -9.584 -20.444 1.00 93.06 103 LEU A C 1
ATOM 830 O O . LEU A 1 103 ? 14.033 -10.623 -20.917 1.00 93.06 103 LEU A O 1
ATOM 834 N N . ARG A 1 104 ? 12.972 -8.655 -21.193 1.00 93.44 104 ARG A N 1
ATOM 835 C CA . ARG A 1 104 ? 12.782 -8.814 -22.643 1.00 93.44 104 ARG A CA 1
ATOM 836 C C . ARG A 1 104 ? 14.104 -9.040 -23.363 1.00 93.44 104 ARG A C 1
ATOM 838 O O . ARG A 1 104 ? 14.210 -10.007 -24.098 1.00 93.44 104 ARG A O 1
ATOM 845 N N . SER A 1 105 ? 15.122 -8.221 -23.093 1.00 91.75 105 SER A N 1
ATOM 846 C CA . SER A 1 105 ? 16.422 -8.364 -23.756 1.00 91.75 105 SER A CA 1
ATOM 847 C C . SER A 1 105 ? 17.139 -9.675 -23.446 1.00 91.75 105 SER A C 1
ATOM 849 O O . SER A 1 105 ? 18.013 -10.050 -24.206 1.00 91.75 105 SER A O 1
ATOM 851 N N . ARG A 1 106 ? 16.841 -10.343 -22.324 1.00 89.50 106 ARG A N 1
ATOM 852 C CA . ARG A 1 106 ? 17.419 -11.661 -22.020 1.00 89.50 106 ARG A CA 1
ATOM 853 C C . ARG A 1 106 ? 16.638 -12.779 -22.698 1.00 89.50 106 ARG A C 1
ATOM 855 O O . ARG A 1 106 ? 17.243 -13.634 -23.319 1.00 89.50 106 ARG A O 1
ATOM 862 N N . LEU A 1 107 ? 15.309 -12.720 -22.634 1.00 85.25 107 LEU A N 1
ATOM 863 C CA . LEU A 1 107 ? 14.438 -13.733 -23.234 1.00 85.25 107 LEU A CA 1
ATOM 864 C C . LEU A 1 107 ? 14.506 -13.756 -24.768 1.00 85.25 107 LEU A C 1
ATOM 866 O O . LEU A 1 107 ? 14.255 -14.792 -25.362 1.00 85.25 107 LEU A O 1
ATOM 870 N N . THR A 1 108 ? 14.849 -12.641 -25.419 1.00 75.06 108 THR A N 1
ATOM 871 C CA . THR A 1 108 ? 15.018 -12.585 -26.883 1.00 75.06 108 THR A CA 1
ATOM 872 C C . THR A 1 108 ? 16.397 -13.042 -27.367 1.00 75.06 108 THR A C 1
ATOM 874 O O . THR A 1 108 ? 16.616 -13.089 -28.570 1.00 75.06 108 THR A O 1
ATOM 877 N N . VAL A 1 109 ? 17.354 -13.298 -26.468 1.00 62.03 109 VAL A N 1
ATOM 878 C CA . VAL A 1 109 ? 18.721 -13.724 -26.833 1.00 62.03 109 VAL A CA 1
ATOM 879 C C . VAL A 1 109 ? 18.854 -15.253 -26.848 1.00 62.03 109 VAL A C 1
ATOM 881 O O . VAL A 1 109 ? 19.796 -15.762 -27.440 1.00 62.03 109 VAL A O 1
ATOM 884 N N . ASP A 1 110 ? 17.879 -15.982 -26.298 1.00 58.03 110 ASP A N 1
ATOM 885 C CA . ASP A 1 110 ? 17.872 -17.453 -26.243 1.00 58.03 110 ASP A CA 1
ATOM 886 C C . ASP A 1 110 ? 17.359 -18.135 -27.543 1.00 58.03 110 ASP A C 1
ATOM 888 O O . ASP A 1 110 ? 17.096 -19.335 -27.536 1.00 58.03 110 ASP A O 1
ATOM 892 N N . GLU A 1 111 ? 17.229 -17.413 -28.670 1.00 53.03 111 GLU A N 1
ATOM 893 C CA . GLU A 1 111 ? 16.821 -17.963 -29.987 1.00 53.03 111 GLU A CA 1
ATOM 894 C C . GLU A 1 111 ? 17.960 -18.033 -31.037 1.00 53.03 111 GLU A C 1
ATOM 896 O O . GLU A 1 111 ? 17.737 -17.737 -32.212 1.00 53.03 111 GLU A O 1
ATOM 901 N N . PHE A 1 112 ? 19.179 -18.442 -30.661 1.00 44.50 112 PHE A N 1
ATOM 902 C CA . PHE A 1 112 ? 20.244 -18.769 -31.632 1.00 44.50 112 PHE A CA 1
A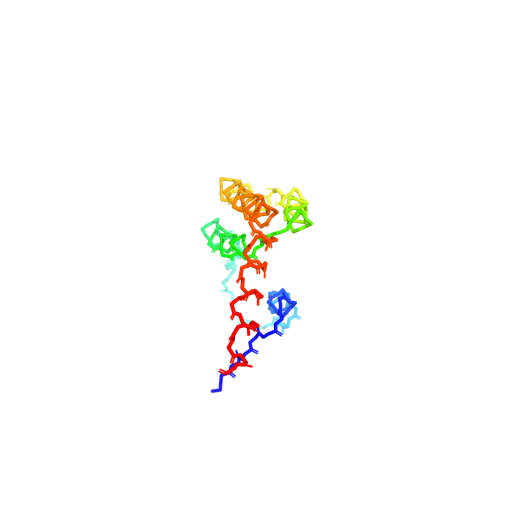TOM 903 C C . PHE A 1 112 ? 20.946 -20.092 -31.328 1.00 44.50 112 PHE A C 1
ATOM 905 O O . PHE A 1 112 ? 21.406 -20.270 -30.178 1.00 44.50 112 PHE A O 1
#